Protein AF-A0A972VIK1-F1 (afdb_monomer_lite)

Secondary structure (DSSP, 8-state):
-------------------------EEEEEEESS-EEEEEEETTEEEEEEE-SSEEEEEEGGGTSEEEEEEETTEE-S-B-TTTTTPPPPTTSS-GGG-----BSB----SSB-SSSTTSB--S--TTTTTSPEEEEEEEEETTEEEEEEEE-TTS-----S--------PPPP-

Radius of gyration: 18.85 Å; chains: 1; bounding box: 50×42×48 Å

Structure (mmCIF, N/CA/C/O backbone):
data_AF-A0A972VIK1-F1
#
_entry.id   AF-A0A972VIK1-F1
#
loop_
_atom_site.group_PDB
_atom_site.id
_atom_site.type_symbol
_atom_site.label_atom_id
_atom_site.label_alt_id
_atom_site.label_comp_id
_atom_site.label_asym_id
_atom_site.label_entity_id
_atom_site.label_seq_id
_atom_site.pdbx_PDB_ins_code
_atom_site.Cartn_x
_atom_site.Cartn_y
_atom_site.Cartn_z
_atom_site.occupancy
_atom_site.B_iso_or_equiv
_atom_site.auth_seq_id
_atom_site.auth_comp_id
_atom_site.auth_asym_id
_atom_site.auth_atom_id
_atom_site.pdbx_PDB_model_num
ATOM 1 N N . MET A 1 1 ? -35.673 17.402 19.410 1.00 36.62 1 MET A N 1
ATOM 2 C CA . MET A 1 1 ? -34.621 18.319 19.904 1.00 36.62 1 MET A CA 1
ATOM 3 C C . MET A 1 1 ? -33.464 18.243 18.910 1.00 36.62 1 MET A C 1
ATOM 5 O O . MET A 1 1 ? -32.718 17.276 18.939 1.00 36.62 1 MET A O 1
ATOM 9 N N . MET A 1 2 ? -33.404 19.155 17.935 1.00 24.88 2 MET A N 1
ATOM 10 C CA . MET A 1 2 ? -32.337 19.174 16.923 1.00 24.88 2 MET A CA 1
ATOM 11 C C . MET A 1 2 ? -31.101 19.844 17.530 1.00 24.88 2 MET A C 1
ATOM 13 O O . MET A 1 2 ? -31.187 20.983 17.982 1.00 24.88 2 MET A O 1
ATOM 17 N N . LYS A 1 3 ? -29.977 19.125 17.598 1.00 29.86 3 LYS A N 1
ATOM 18 C CA . LYS A 1 3 ? -28.689 19.695 18.004 1.00 29.86 3 LYS A CA 1
ATOM 19 C C . LYS A 1 3 ? -27.994 20.224 16.753 1.00 29.86 3 LYS A C 1
ATOM 21 O O . LYS A 1 3 ? -27.616 19.447 15.883 1.00 29.86 3 LYS A O 1
ATOM 26 N N . ASN A 1 4 ? -27.862 21.544 16.669 1.00 28.67 4 ASN A N 1
ATOM 27 C CA . ASN A 1 4 ? -27.044 22.204 15.660 1.00 28.67 4 ASN A CA 1
ATOM 28 C C . ASN A 1 4 ? -25.571 21.970 16.009 1.00 28.67 4 ASN A C 1
ATOM 30 O O . ASN A 1 4 ? -25.109 22.421 17.056 1.00 28.67 4 ASN A O 1
ATOM 34 N N . TYR A 1 5 ? -24.843 21.267 15.146 1.00 30.84 5 TYR A N 1
ATOM 35 C CA . TYR A 1 5 ? -23.392 21.154 15.242 1.00 30.84 5 TYR A CA 1
ATOM 36 C C . TYR A 1 5 ? -22.776 22.264 14.389 1.00 30.84 5 TYR A C 1
ATOM 38 O O . TYR A 1 5 ? -22.877 22.247 13.165 1.00 30.84 5 TYR A O 1
ATOM 46 N N . SER A 1 6 ? -22.185 23.263 15.044 1.00 29.94 6 SER A N 1
ATOM 47 C CA . SER A 1 6 ? -21.381 24.284 14.373 1.00 29.94 6 SER A CA 1
ATOM 48 C C . SER A 1 6 ? -20.016 23.679 14.050 1.00 29.94 6 SER A C 1
ATOM 50 O O . SER A 1 6 ? -19.283 23.287 14.956 1.00 29.94 6 SER A O 1
ATOM 52 N N . LEU A 1 7 ? -19.691 23.571 12.763 1.00 29.89 7 LEU A N 1
ATOM 53 C CA . LEU A 1 7 ? -18.378 23.151 12.275 1.00 29.89 7 LEU A CA 1
ATOM 54 C C . LEU A 1 7 ? -17.384 24.295 12.485 1.00 29.89 7 LEU A C 1
ATOM 56 O O . LEU A 1 7 ? -17.369 25.261 11.725 1.00 29.89 7 LEU A O 1
ATOM 60 N N . THR A 1 8 ? -16.543 24.191 13.509 1.00 30.14 8 THR A N 1
ATOM 61 C CA . THR A 1 8 ? -15.349 25.033 13.612 1.00 30.14 8 THR A CA 1
ATOM 62 C C . THR A 1 8 ? -14.216 24.298 12.906 1.00 30.14 8 THR A C 1
ATOM 64 O O . THR A 1 8 ? -13.698 23.312 13.424 1.00 30.14 8 THR A O 1
ATOM 67 N N . LEU A 1 9 ? -13.846 24.753 11.706 1.00 29.25 9 LEU A N 1
ATOM 68 C CA . LEU A 1 9 ? -12.618 24.323 11.038 1.00 29.25 9 LEU A CA 1
ATOM 69 C C . LEU A 1 9 ? -11.443 24.785 11.917 1.00 29.25 9 LEU A C 1
ATOM 71 O O . LEU A 1 9 ? -11.124 25.974 11.953 1.00 29.25 9 LEU A O 1
ATOM 75 N N . ALA A 1 10 ? -10.831 23.880 12.680 1.00 35.34 10 ALA A N 1
ATOM 76 C CA . ALA A 1 10 ? -9.587 24.194 13.368 1.00 35.34 10 ALA A CA 1
ATOM 77 C C . ALA A 1 10 ? -8.507 24.398 12.298 1.00 35.34 10 ALA A C 1
ATOM 79 O O . ALA A 1 10 ? -8.171 23.482 11.548 1.00 35.34 10 ALA A O 1
ATOM 80 N N . ALA A 1 11 ? -8.014 25.630 12.180 1.00 31.66 11 ALA A N 1
ATOM 81 C CA . ALA A 1 11 ? -6.932 25.966 11.273 1.00 31.66 11 ALA A CA 1
ATOM 82 C C . ALA A 1 11 ? -5.686 25.153 11.650 1.00 31.66 11 ALA A C 1
ATOM 84 O O . ALA A 1 11 ? -5.136 25.309 12.740 1.00 31.66 11 ALA A O 1
ATOM 85 N N . ILE A 1 12 ? -5.240 24.288 10.739 1.00 37.66 12 ILE A N 1
ATOM 86 C CA . ILE A 1 12 ? -3.946 23.618 10.841 1.00 37.66 12 ILE A CA 1
ATOM 87 C C . ILE A 1 12 ? -2.880 24.718 10.787 1.00 37.66 12 ILE A C 1
ATOM 89 O O . ILE A 1 12 ? -2.728 25.410 9.781 1.00 37.66 12 ILE A O 1
ATOM 93 N N . SER A 1 13 ? -2.178 24.914 11.902 1.00 28.52 13 SER A N 1
ATOM 94 C CA . SER A 1 13 ? -1.041 25.830 12.012 1.00 28.52 13 SER A CA 1
ATOM 95 C C . SER A 1 13 ? -0.010 25.534 10.909 1.00 28.52 13 SER A C 1
ATOM 97 O O . SER A 1 13 ? 0.412 24.379 10.775 1.00 28.52 13 SER A O 1
ATOM 99 N N . PRO A 1 14 ? 0.438 26.531 10.119 1.00 36.28 14 PRO A N 1
ATOM 100 C CA . PRO A 1 14 ? 1.515 26.319 9.169 1.00 36.28 14 PRO A CA 1
ATOM 101 C C . PRO A 1 14 ? 2.826 26.162 9.946 1.00 36.28 14 PRO A C 1
ATOM 103 O O . PRO A 1 14 ? 3.427 27.137 10.403 1.00 36.28 14 PRO A O 1
ATOM 106 N N . LEU A 1 15 ? 3.287 24.918 10.091 1.00 37.12 15 LEU A N 1
ATOM 107 C CA . LEU A 1 15 ? 4.646 24.617 10.531 1.00 37.12 15 LEU A CA 1
ATOM 108 C C . LEU A 1 15 ? 5.633 25.281 9.560 1.00 37.12 15 LEU A C 1
ATOM 110 O O . LEU A 1 15 ? 5.845 24.809 8.443 1.00 37.12 15 LEU A O 1
ATOM 114 N N . LYS A 1 16 ? 6.258 26.380 9.995 1.00 40.59 16 LYS A N 1
ATOM 115 C CA . LYS A 1 16 ? 7.419 26.975 9.327 1.00 40.59 16 LYS A CA 1
ATOM 116 C C . LYS A 1 16 ? 8.607 26.021 9.470 1.00 40.59 16 LYS A C 1
ATOM 118 O O . LYS A 1 16 ? 9.405 26.155 10.392 1.00 40.59 16 LYS A O 1
ATOM 123 N N . LYS A 1 17 ? 8.721 25.048 8.567 1.00 39.50 17 LYS A N 1
ATOM 124 C CA . LYS A 1 17 ? 9.979 24.340 8.312 1.00 39.50 17 LYS A CA 1
ATOM 125 C C . LYS A 1 17 ? 10.663 25.011 7.126 1.00 39.50 17 LYS A C 1
ATOM 127 O O . LYS A 1 17 ? 10.065 25.194 6.070 1.00 39.50 17 LYS A O 1
ATOM 132 N N . THR A 1 18 ? 11.896 25.439 7.357 1.00 40.16 18 THR A N 1
ATOM 133 C CA . THR A 1 18 ? 12.820 26.025 6.387 1.00 40.16 18 THR A CA 1
ATOM 134 C C . THR A 1 18 ? 12.837 25.179 5.111 1.00 40.16 18 THR A C 1
ATOM 136 O O . THR A 1 18 ? 13.193 24.005 5.164 1.00 40.16 18 THR A O 1
ATOM 139 N N . LEU A 1 19 ? 12.406 25.754 3.982 1.00 36.53 19 LEU A N 1
ATOM 140 C CA . LEU A 1 19 ? 12.401 25.078 2.685 1.00 36.53 19 LEU A CA 1
ATOM 141 C C . LEU A 1 19 ? 13.844 24.880 2.203 1.00 36.53 19 LEU A C 1
ATOM 143 O O . LEU A 1 19 ? 14.459 25.800 1.669 1.00 36.53 19 LEU A O 1
ATOM 147 N N . THR A 1 20 ? 14.357 23.662 2.320 1.00 40.06 20 THR A N 1
ATOM 148 C CA . THR A 1 20 ? 15.180 23.093 1.253 1.00 40.06 20 THR A CA 1
ATOM 149 C C . THR A 1 20 ? 14.219 22.445 0.262 1.00 40.06 20 THR A C 1
ATOM 151 O O . THR A 1 20 ? 13.373 21.632 0.627 1.00 40.06 20 THR A O 1
ATOM 154 N N . SER A 1 21 ? 14.267 22.890 -0.991 1.00 34.66 21 SER A N 1
ATOM 155 C CA . SER A 1 21 ? 13.358 22.470 -2.054 1.00 34.66 21 SER A CA 1
ATOM 156 C C . SER A 1 21 ? 13.609 21.009 -2.444 1.00 34.66 21 SER A C 1
ATOM 158 O O . SER A 1 21 ? 14.384 20.725 -3.355 1.00 34.66 21 SER A O 1
ATOM 160 N N . HIS A 1 22 ? 12.941 20.084 -1.766 1.00 41.44 22 HIS A N 1
ATOM 161 C CA . HIS A 1 22 ? 12.756 18.712 -2.224 1.00 41.44 22 HIS A CA 1
ATOM 162 C C . HIS A 1 22 ? 11.251 18.493 -2.379 1.00 41.44 22 HIS A C 1
ATOM 164 O O . HIS A 1 22 ? 10.498 18.695 -1.426 1.00 41.44 22 HIS A O 1
ATOM 170 N N . LEU A 1 23 ? 10.796 18.158 -3.593 1.00 43.09 23 LEU A N 1
ATOM 171 C CA . LEU A 1 23 ? 9.406 17.765 -3.824 1.00 43.09 23 LEU A CA 1
ATOM 172 C C . LEU A 1 23 ? 9.163 16.461 -3.052 1.00 43.09 23 LEU A C 1
ATOM 174 O O . LEU A 1 23 ? 9.701 15.417 -3.412 1.00 43.09 23 LEU A O 1
ATOM 178 N N . VAL A 1 24 ? 8.386 16.531 -1.974 1.00 45.78 24 VAL A N 1
ATOM 179 C CA . VAL A 1 24 ? 7.945 15.358 -1.215 1.00 45.78 24 VAL A CA 1
ATOM 180 C C . VAL A 1 24 ? 6.502 15.075 -1.614 1.00 45.78 24 VAL A C 1
ATOM 182 O O . VAL A 1 24 ? 5.632 15.928 -1.446 1.00 45.78 24 VAL A O 1
ATOM 185 N N . TRP A 1 25 ? 6.251 13.884 -2.154 1.00 54.62 25 TRP A N 1
ATOM 186 C CA . TRP A 1 25 ? 4.899 13.392 -2.407 1.00 54.62 25 TRP A CA 1
ATOM 187 C C . TRP A 1 25 ? 4.380 12.753 -1.116 1.00 54.62 25 TRP A C 1
ATOM 189 O O . TRP A 1 25 ? 4.792 11.653 -0.744 1.00 54.62 25 TRP A O 1
ATOM 199 N N . SER A 1 26 ? 3.525 13.483 -0.400 1.00 51.31 26 SER A N 1
ATOM 200 C CA . SER A 1 26 ? 2.899 13.033 0.846 1.00 51.31 26 SER A CA 1
ATOM 201 C C . SER A 1 26 ? 1.439 12.667 0.603 1.00 51.31 26 SER A C 1
ATOM 203 O O . SER A 1 26 ? 0.683 13.479 0.069 1.00 51.31 26 SER A O 1
ATOM 205 N N . VAL A 1 27 ? 1.021 11.491 1.069 1.00 65.69 27 VAL A N 1
ATOM 206 C CA . VAL A 1 27 ? -0.398 11.129 1.196 1.00 65.69 27 VAL A CA 1
ATOM 207 C C . VAL A 1 27 ? -0.774 11.246 2.668 1.00 65.69 27 VAL A C 1
ATOM 209 O O . VAL A 1 27 ? -0.082 10.708 3.530 1.00 65.69 27 VAL A O 1
ATOM 212 N N . ILE A 1 28 ? -1.846 11.981 2.967 1.00 69.75 28 ILE A N 1
ATOM 213 C CA . ILE A 1 28 ? -2.408 12.093 4.319 1.00 69.75 28 ILE A CA 1
ATOM 214 C C . ILE A 1 28 ? -3.766 11.402 4.310 1.00 69.75 28 ILE A C 1
ATOM 216 O O . ILE A 1 28 ? -4.660 11.812 3.571 1.00 69.75 28 ILE A O 1
ATOM 220 N N . ILE A 1 29 ? -3.917 10.374 5.141 1.00 68.00 29 ILE A N 1
ATOM 221 C CA . ILE A 1 29 ? -5.185 9.674 5.349 1.00 68.00 29 ILE A CA 1
ATOM 222 C C . ILE A 1 29 ? -5.797 10.188 6.648 1.00 68.00 29 ILE A C 1
ATOM 224 O O . ILE A 1 29 ? -5.118 10.239 7.675 1.00 68.00 29 ILE A O 1
ATOM 228 N N . LEU A 1 30 ? -7.075 10.568 6.586 1.00 60.19 30 LEU A N 1
ATOM 229 C CA . LEU A 1 30 ? -7.837 11.122 7.700 1.00 60.19 30 LEU A CA 1
ATOM 230 C C . LEU A 1 30 ? -9.069 10.253 7.974 1.00 60.19 30 LEU A C 1
ATOM 232 O O . LEU A 1 30 ? -9.914 10.103 7.092 1.00 60.19 30 LEU A O 1
ATOM 236 N N . ILE A 1 31 ? -9.203 9.728 9.193 1.00 59.59 31 ILE A N 1
ATOM 237 C CA . ILE A 1 31 ? -10.437 9.083 9.662 1.00 59.59 31 ILE A CA 1
ATOM 238 C C . ILE A 1 31 ? -10.987 9.875 10.849 1.00 59.59 31 ILE A C 1
ATOM 240 O O . ILE A 1 31 ? -10.303 10.060 11.853 1.00 59.59 31 ILE A O 1
ATOM 244 N N . MET A 1 32 ? -12.240 10.321 10.737 1.00 52.88 32 MET A N 1
ATOM 245 C CA . MET A 1 32 ? -12.970 11.013 11.805 1.00 52.88 32 MET A CA 1
ATOM 246 C C . MET A 1 32 ? -13.884 10.019 12.537 1.00 52.88 32 MET A C 1
ATOM 248 O O . MET A 1 32 ? -14.600 9.267 11.873 1.00 52.88 32 MET A O 1
ATOM 252 N N . ALA A 1 33 ? -13.868 10.065 13.875 1.00 51.19 33 ALA A N 1
ATOM 253 C CA . ALA A 1 33 ? -14.692 9.364 14.884 1.00 51.19 33 ALA A CA 1
ATOM 254 C C . ALA A 1 33 ? -13.843 8.616 15.933 1.00 51.19 33 ALA A C 1
ATOM 256 O O . ALA A 1 33 ? -12.673 8.318 15.709 1.00 51.19 33 ALA A O 1
ATOM 257 N N . THR A 1 34 ? -14.462 8.332 17.087 1.00 50.59 34 THR A N 1
ATOM 258 C CA . THR A 1 34 ? -13.892 7.607 18.238 1.00 50.59 34 THR A CA 1
ATOM 259 C C . THR A 1 34 ? -13.220 6.310 17.832 1.00 50.59 34 THR A C 1
ATOM 261 O O . THR A 1 34 ? -13.887 5.346 17.483 1.00 50.59 34 THR A O 1
ATOM 264 N N . GLY A 1 35 ? -11.893 6.304 17.892 1.00 56.62 35 GLY A N 1
ATOM 265 C CA . GLY A 1 35 ? -11.041 5.230 17.404 1.00 56.62 35 GLY A CA 1
ATOM 266 C C . GLY A 1 35 ? -9.661 5.254 18.045 1.00 56.62 35 GLY A C 1
ATOM 267 O O . GLY A 1 35 ? -9.409 6.100 18.905 1.00 56.62 35 GLY A O 1
ATOM 268 N N . CYS A 1 36 ? -8.771 4.384 17.588 1.00 61.28 36 CYS A N 1
ATOM 269 C CA . CYS A 1 36 ? -7.343 4.411 17.901 1.00 61.28 36 CYS A CA 1
ATOM 270 C C . CYS A 1 36 ? -6.524 4.046 16.657 1.00 61.28 36 CYS A C 1
ATOM 272 O O . CYS A 1 36 ? -6.962 3.234 15.832 1.00 61.28 36 CYS A O 1
ATOM 274 N N . VAL A 1 37 ? -5.325 4.619 16.530 1.00 64.38 37 VAL A N 1
ATOM 275 C CA . VAL A 1 37 ? -4.298 4.067 15.638 1.00 64.38 37 VAL A CA 1
ATOM 276 C C . VAL A 1 37 ? -3.544 2.976 16.391 1.00 64.38 37 VAL A C 1
ATOM 278 O O . VAL A 1 37 ? -2.997 3.217 17.461 1.00 64.38 37 VAL A O 1
ATOM 281 N N . ASN A 1 38 ? -3.481 1.770 15.826 1.00 66.56 38 ASN A N 1
ATOM 282 C CA . ASN A 1 38 ? -2.632 0.701 16.347 1.00 66.56 38 ASN A CA 1
ATOM 283 C C . ASN A 1 38 ? -1.654 0.241 15.273 1.00 66.56 38 ASN A C 1
ATOM 285 O O . ASN A 1 38 ? -2.034 0.022 14.124 1.00 66.56 38 ASN A O 1
ATOM 289 N N . VAL A 1 39 ? -0.407 0.005 15.672 1.00 60.31 39 VAL A N 1
ATOM 290 C CA . VAL A 1 39 ? 0.519 -0.784 14.858 1.00 60.31 39 VAL A CA 1
ATOM 291 C C . VAL A 1 39 ? 0.123 -2.244 15.040 1.00 60.31 39 VAL A C 1
ATOM 293 O O . VAL A 1 39 ? 0.260 -2.781 16.138 1.00 60.31 39 VAL A O 1
ATOM 296 N N . ASN A 1 40 ? -0.376 -2.886 13.988 1.00 62.66 40 ASN A N 1
ATOM 297 C CA . ASN A 1 40 ? -0.748 -4.296 14.026 1.00 62.66 40 ASN A CA 1
ATOM 298 C C . ASN A 1 40 ? -0.119 -5.032 12.847 1.00 62.66 40 ASN A C 1
ATOM 300 O O . ASN A 1 40 ? -0.052 -4.528 11.726 1.00 62.66 40 ASN A O 1
ATOM 304 N N . ARG A 1 41 ? 0.259 -6.289 13.084 1.00 59.03 41 ARG A N 1
ATOM 305 C CA . ARG A 1 41 ? 0.583 -7.211 11.999 1.00 59.03 41 ARG A CA 1
ATOM 306 C C . ARG A 1 41 ? -0.701 -7.597 11.281 1.00 59.03 41 ARG A C 1
ATOM 308 O O . ARG A 1 41 ? -1.521 -8.329 11.838 1.00 59.03 41 ARG A O 1
ATOM 315 N N . VAL A 1 42 ? -0.885 -7.131 10.049 1.00 58.53 42 VAL A N 1
ATOM 316 C CA . VAL A 1 42 ? -2.055 -7.528 9.257 1.00 58.53 42 VAL A CA 1
ATOM 317 C C . VAL A 1 42 ? -1.727 -8.780 8.494 1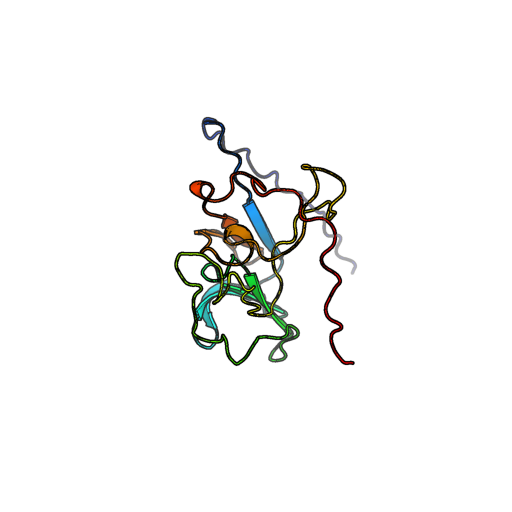.00 58.53 42 VAL A C 1
ATOM 319 O O . VAL A 1 42 ? -1.097 -8.769 7.438 1.00 58.53 42 VAL A O 1
ATOM 322 N N . THR A 1 43 ? -2.121 -9.878 9.128 1.00 59.66 43 THR A N 1
ATOM 323 C CA . THR A 1 43 ? -1.816 -11.271 8.817 1.00 59.66 43 THR A CA 1
ATOM 324 C C . THR A 1 43 ? -0.337 -11.605 8.733 1.00 59.66 43 THR A C 1
ATOM 326 O O . THR A 1 43 ? -0.033 -12.738 9.086 1.00 59.66 43 THR A O 1
ATOM 329 N N . THR A 1 44 ? 0.568 -10.679 8.356 1.00 69.50 44 THR A N 1
ATOM 330 C CA . THR A 1 44 ? 2.003 -10.948 8.245 1.00 69.50 44 THR A CA 1
ATOM 331 C C . THR A 1 44 ? 2.944 -9.783 7.843 1.00 69.50 44 THR A C 1
ATOM 333 O O . THR A 1 44 ? 4.133 -9.853 8.156 1.00 69.50 44 THR A O 1
ATOM 336 N N . TRP A 1 45 ? 2.448 -8.680 7.265 1.00 81.00 45 TRP A N 1
ATOM 337 C CA . TRP A 1 45 ? 3.221 -7.429 7.136 1.00 81.00 45 TRP A CA 1
ATOM 338 C C . TRP A 1 45 ? 3.081 -6.543 8.377 1.00 81.00 45 TRP A C 1
ATOM 340 O O . TRP A 1 45 ? 2.042 -6.572 9.044 1.00 81.00 45 TRP A O 1
ATOM 350 N N . GLU A 1 46 ? 4.090 -5.711 8.650 1.00 82.00 46 GLU A N 1
ATOM 351 C CA . GLU A 1 46 ? 3.951 -4.598 9.595 1.00 82.00 46 GLU A CA 1
ATOM 352 C C . GLU A 1 46 ? 3.069 -3.511 8.973 1.00 82.00 46 GLU A C 1
ATOM 354 O O . GLU A 1 46 ? 3.409 -2.925 7.944 1.00 82.00 46 GLU A O 1
ATOM 359 N N . GLY A 1 47 ? 1.912 -3.259 9.585 1.00 87.00 47 GLY A N 1
ATOM 360 C CA . GLY A 1 47 ? 0.944 -2.285 9.099 1.00 87.00 47 GLY A CA 1
ATOM 361 C C . GLY A 1 47 ? 0.504 -1.303 10.179 1.00 87.00 47 GLY A C 1
ATOM 362 O O . GLY A 1 47 ? 0.504 -1.602 11.375 1.00 87.00 47 GLY A O 1
ATOM 363 N N . GLN A 1 48 ? 0.087 -0.121 9.736 1.00 89.25 48 GLN A N 1
ATOM 364 C CA . GLN A 1 48 ? -0.653 0.827 10.556 1.00 89.25 48 GLN A CA 1
ATOM 365 C C . GLN A 1 48 ? -2.141 0.603 10.357 1.00 89.25 48 GLN A C 1
ATOM 367 O O . GLN A 1 48 ? -2.655 0.718 9.243 1.00 89.25 48 GLN A O 1
ATOM 372 N N . VAL A 1 49 ? -2.831 0.297 11.445 1.00 89.56 49 VAL A N 1
ATOM 373 C CA . VAL A 1 49 ? -4.271 0.089 11.457 1.00 89.56 49 VAL A CA 1
ATOM 374 C C . VAL A 1 49 ? -4.943 1.322 12.036 1.00 89.56 49 VAL A C 1
ATOM 376 O O . VAL A 1 49 ? -4.701 1.695 13.182 1.00 89.56 49 VAL A O 1
ATOM 379 N N . LEU A 1 50 ? -5.807 1.945 11.239 1.00 89.38 50 LEU A N 1
ATOM 380 C CA . LEU A 1 50 ? -6.668 3.038 11.668 1.00 89.38 50 LEU A CA 1
ATOM 381 C C . LEU A 1 50 ? -8.077 2.475 11.830 1.00 89.38 50 LEU A C 1
ATOM 383 O O . LEU A 1 50 ? -8.674 2.021 10.854 1.00 89.38 50 LEU A O 1
ATOM 387 N N . ASN A 1 51 ? -8.609 2.504 13.048 1.00 86.75 51 ASN A N 1
ATOM 388 C CA . ASN A 1 51 ? -9.905 1.911 13.362 1.00 86.75 51 ASN A CA 1
ATOM 389 C C . ASN A 1 51 ? -10.747 2.891 14.188 1.00 86.75 51 ASN A C 1
ATOM 391 O O . ASN A 1 51 ? -10.251 3.447 15.165 1.00 86.75 51 ASN A O 1
ATOM 395 N N . ASN A 1 52 ? -12.012 3.100 13.807 1.00 84.25 52 ASN A N 1
ATOM 396 C CA . ASN A 1 52 ? -12.955 3.977 14.520 1.00 84.25 52 ASN A CA 1
ATOM 397 C C . ASN A 1 52 ? -14.194 3.251 15.081 1.00 84.25 52 ASN A C 1
ATOM 399 O O . ASN A 1 52 ? -15.246 3.856 15.290 1.00 84.25 52 ASN A O 1
ATOM 403 N N . GLY A 1 53 ? -14.104 1.933 15.248 1.00 83.81 53 GLY A N 1
ATOM 404 C CA . GLY A 1 53 ? -15.195 1.062 15.685 1.00 83.81 53 GLY A CA 1
ATOM 405 C C . GLY A 1 53 ? -16.243 0.753 14.611 1.00 83.81 53 GLY A C 1
ATOM 406 O O . GLY A 1 53 ? -17.037 -0.164 14.803 1.00 83.81 53 GLY A O 1
ATOM 407 N N . LEU A 1 54 ? -16.249 1.474 13.483 1.00 86.56 54 LEU A N 1
ATOM 408 C CA . LEU A 1 54 ? -17.101 1.187 12.327 1.00 86.56 54 LEU A CA 1
ATOM 409 C C . LEU A 1 54 ? -16.271 0.625 11.172 1.00 86.56 54 LEU A C 1
ATOM 411 O O . LEU A 1 54 ? -16.578 -0.447 10.654 1.00 86.56 54 LEU A O 1
ATOM 415 N N . ILE A 1 55 ? -15.216 1.344 10.795 1.00 90.75 55 ILE A N 1
ATOM 416 C CA . ILE A 1 55 ? -14.315 0.975 9.707 1.00 90.75 55 ILE A CA 1
ATOM 417 C C . ILE A 1 55 ? -12.899 0.729 10.221 1.00 90.75 55 ILE A C 1
ATOM 419 O O . ILE A 1 55 ? -12.469 1.335 11.206 1.00 90.75 55 ILE A O 1
ATOM 423 N N . GLU A 1 56 ? -12.170 -0.120 9.504 1.00 91.56 56 GLU A N 1
ATOM 424 C CA . GLU A 1 56 ? -10.744 -0.368 9.705 1.00 91.56 56 GLU A CA 1
ATOM 425 C C . GLU A 1 56 ? -9.997 -0.193 8.379 1.00 91.56 56 GLU A C 1
ATOM 427 O O . GLU A 1 56 ? -10.320 -0.850 7.389 1.00 91.56 56 GLU A O 1
ATOM 432 N N . LEU A 1 57 ? -8.988 0.677 8.358 1.00 93.19 57 LEU A N 1
ATOM 433 C CA . LEU A 1 57 ? -8.024 0.770 7.265 1.00 93.19 57 LEU A CA 1
ATOM 434 C C . LEU A 1 57 ? -6.701 0.175 7.711 1.00 93.19 57 LEU A C 1
ATOM 436 O O . LEU A 1 57 ? -6.210 0.500 8.788 1.00 93.19 57 LEU A O 1
ATOM 440 N N . THR A 1 58 ? -6.094 -0.635 6.854 1.00 92.75 58 THR A N 1
ATOM 441 C CA . THR A 1 58 ? -4.718 -1.094 7.045 1.00 92.75 58 THR A CA 1
ATOM 442 C C . THR A 1 58 ? -3.812 -0.463 6.007 1.00 92.75 58 THR A C 1
ATOM 444 O O . THR A 1 58 ? -3.947 -0.748 4.820 1.00 92.75 58 THR A O 1
ATOM 447 N N . VAL A 1 59 ? -2.850 0.332 6.461 1.00 92.69 59 VAL A N 1
ATOM 448 C CA . VAL A 1 59 ? -1.778 0.902 5.643 1.00 92.69 59 VAL A CA 1
ATOM 449 C C . VAL A 1 59 ? -0.516 0.063 5.828 1.00 92.69 59 VAL A C 1
ATOM 451 O O . VAL A 1 59 ? -0.109 -0.175 6.960 1.00 92.69 59 VAL A O 1
ATOM 454 N N . VAL A 1 60 ? 0.126 -0.366 4.744 1.00 92.81 60 VAL A N 1
ATOM 455 C CA . VAL A 1 60 ? 1.380 -1.134 4.776 1.00 92.81 60 VAL A CA 1
ATOM 456 C C . VAL A 1 60 ? 2.468 -0.334 4.057 1.00 92.81 60 VAL A C 1
ATOM 458 O O . VAL A 1 60 ? 2.514 -0.318 2.822 1.00 92.81 60 VAL A O 1
ATOM 461 N N . PRO A 1 61 ? 3.345 0.361 4.807 1.00 91.31 61 PRO A N 1
ATOM 462 C CA . PRO A 1 61 ? 4.377 1.213 4.223 1.00 91.31 61 PRO A CA 1
ATOM 463 C C . PRO A 1 61 ? 5.361 0.451 3.329 1.00 91.31 61 PRO A C 1
ATOM 465 O O . PRO A 1 61 ? 5.755 0.968 2.287 1.00 91.31 61 PRO A O 1
ATOM 468 N N . ASP A 1 62 ? 5.688 -0.792 3.683 1.00 91.31 62 ASP A N 1
ATOM 469 C CA . ASP A 1 62 ? 6.747 -1.587 3.044 1.00 91.31 62 ASP A CA 1
ATOM 470 C C . ASP A 1 62 ? 6.440 -2.048 1.608 1.00 91.31 62 ASP A C 1
ATOM 472 O O . ASP A 1 62 ? 7.338 -2.508 0.907 1.00 91.31 62 ASP A O 1
ATOM 476 N N . ILE A 1 63 ? 5.192 -1.918 1.148 1.00 92.44 63 ILE A N 1
ATOM 477 C CA . ILE A 1 63 ? 4.740 -2.388 -0.175 1.00 92.44 63 ILE A CA 1
ATOM 478 C C . ILE A 1 63 ? 4.195 -1.242 -1.041 1.00 92.44 63 ILE A C 1
ATOM 480 O O . ILE A 1 63 ? 3.121 -1.349 -1.632 1.00 92.44 63 ILE A O 1
ATOM 484 N N . GLY A 1 64 ? 4.914 -0.117 -1.098 1.00 90.94 64 GLY A N 1
ATOM 485 C CA . GLY A 1 64 ? 4.489 1.069 -1.854 1.00 90.94 64 GLY A CA 1
ATOM 486 C C . GLY A 1 64 ? 3.500 1.960 -1.099 1.00 90.94 64 GLY A C 1
ATOM 487 O O . GLY A 1 64 ? 2.691 2.650 -1.715 1.00 90.94 64 GLY A O 1
ATOM 488 N N . GLY A 1 65 ? 3.491 1.914 0.240 1.00 91.44 65 GLY A N 1
ATOM 489 C CA . GLY A 1 65 ? 2.592 2.755 1.041 1.00 91.44 65 GLY A CA 1
ATOM 490 C C . GLY A 1 65 ? 1.102 2.431 0.890 1.00 91.44 65 GLY A C 1
ATOM 491 O O . GLY A 1 65 ? 0.269 3.304 1.134 1.00 91.44 65 GLY A O 1
ATOM 492 N N . ARG A 1 66 ? 0.764 1.207 0.468 1.00 92.88 66 ARG A N 1
ATOM 493 C CA . ARG A 1 66 ? -0.601 0.794 0.112 1.00 92.88 66 ARG A CA 1
ATOM 494 C C . ARG A 1 66 ? -1.553 0.801 1.293 1.00 92.88 66 ARG A C 1
ATOM 496 O O . ARG A 1 66 ? -1.181 0.429 2.404 1.00 92.88 66 ARG A O 1
ATOM 503 N N . ILE A 1 67 ? -2.823 1.076 1.012 1.00 94.38 67 ILE A N 1
ATOM 504 C CA . ILE A 1 67 ? -3.919 0.678 1.896 1.00 94.38 67 ILE A CA 1
ATOM 505 C C . ILE A 1 67 ? -4.296 -0.750 1.497 1.00 94.38 67 ILE A C 1
ATOM 507 O O . ILE A 1 67 ? -5.039 -0.965 0.543 1.00 94.38 67 ILE A O 1
ATOM 511 N N . ILE A 1 68 ? -3.754 -1.753 2.186 1.00 93.88 68 ILE A N 1
ATOM 512 C CA . ILE A 1 68 ? -3.930 -3.155 1.781 1.00 93.88 68 ILE A CA 1
ATOM 513 C C . ILE A 1 68 ? -5.349 -3.671 2.041 1.00 93.88 68 ILE A C 1
ATOM 515 O O . ILE A 1 68 ? -5.796 -4.604 1.380 1.00 93.88 68 ILE A O 1
ATOM 519 N N . GLN A 1 69 ? -6.071 -3.071 2.993 1.00 93.62 69 GLN A N 1
ATOM 520 C CA . GLN A 1 69 ? -7.422 -3.501 3.334 1.00 93.62 69 GLN A CA 1
ATOM 521 C C . GLN A 1 69 ? -8.294 -2.352 3.852 1.00 93.62 69 GLN A C 1
ATOM 523 O O . GLN A 1 69 ? -7.829 -1.503 4.613 1.00 93.62 69 GLN A O 1
ATOM 528 N N . TYR A 1 70 ? -9.571 -2.395 3.470 1.00 94.81 70 TYR A N 1
ATOM 529 C CA . TYR A 1 70 ? -10.676 -1.613 4.020 1.00 94.81 70 TYR A CA 1
ATOM 530 C C . TYR A 1 70 ? -11.698 -2.596 4.595 1.00 94.81 70 TYR A C 1
ATOM 532 O O . TYR A 1 70 ? -12.231 -3.421 3.848 1.00 94.81 70 TYR A O 1
ATOM 540 N N . LYS A 1 71 ? -12.002 -2.519 5.892 1.00 94.38 71 LYS A N 1
ATOM 541 C CA . LYS A 1 71 ? -13.041 -3.350 6.513 1.00 94.38 71 LYS A CA 1
ATOM 542 C C . LYS A 1 71 ? -14.205 -2.545 7.062 1.00 94.38 71 LYS A C 1
ATOM 544 O O . LYS A 1 71 ? -14.025 -1.434 7.554 1.00 94.38 71 LYS A O 1
ATOM 549 N N . LEU A 1 72 ? -15.375 -3.182 7.050 1.00 94.00 72 LEU A N 1
ATOM 550 C CA . LEU A 1 72 ? -16.562 -2.803 7.816 1.00 94.00 72 LEU A CA 1
ATOM 551 C C . LEU A 1 72 ? -16.889 -3.963 8.767 1.00 94.00 72 LEU A C 1
ATOM 553 O O . LEU A 1 72 ? -17.313 -5.031 8.319 1.00 94.00 72 LEU A O 1
ATOM 557 N N . GLY A 1 73 ? -16.645 -3.775 10.066 1.00 88.25 73 GLY A N 1
ATOM 558 C CA . GLY A 1 73 ? -16.594 -4.895 11.013 1.00 88.25 73 GLY A CA 1
ATOM 559 C C . GLY A 1 73 ? -15.531 -5.922 10.598 1.00 88.25 73 GLY A C 1
ATOM 560 O O . GLY A 1 73 ? -14.387 -5.558 10.333 1.00 88.25 73 GLY A O 1
ATOM 561 N N . ASP A 1 74 ? -15.920 -7.193 10.480 1.00 88.25 74 ASP A N 1
ATOM 562 C CA . ASP A 1 74 ? -15.002 -8.284 10.116 1.00 88.25 74 ASP A CA 1
ATOM 563 C C . ASP A 1 74 ? -14.865 -8.509 8.598 1.00 88.25 74 ASP A C 1
ATOM 565 O O . ASP A 1 74 ? -14.037 -9.310 8.159 1.00 88.25 74 ASP A O 1
ATOM 569 N N . TYR A 1 75 ? -15.656 -7.812 7.775 1.00 93.62 75 TYR A N 1
ATOM 570 C CA . TYR A 1 75 ? -15.663 -8.006 6.325 1.00 93.62 75 TYR A CA 1
ATOM 571 C C . TYR A 1 75 ? -14.665 -7.075 5.626 1.00 93.62 75 TYR A C 1
ATOM 573 O O . TYR A 1 75 ? -14.805 -5.854 5.703 1.00 93.62 75 TYR A O 1
ATOM 581 N N . GLY A 1 76 ? -13.684 -7.646 4.918 1.00 93.56 76 GLY A N 1
ATOM 582 C CA . GLY A 1 76 ? -12.720 -6.917 4.085 1.00 93.56 76 GLY A CA 1
ATOM 583 C C . GLY A 1 76 ? -13.179 -6.772 2.635 1.00 93.56 76 GLY A C 1
ATOM 584 O O . GLY A 1 76 ? -13.630 -7.738 2.026 1.00 93.56 76 GLY A O 1
ATOM 585 N N . PHE A 1 77 ? -13.054 -5.567 2.081 1.00 96.12 77 PHE A N 1
ATOM 586 C CA . PHE A 1 77 ? -13.527 -5.225 0.736 1.00 96.12 77 PHE A CA 1
ATOM 587 C C . PHE A 1 77 ? -12.451 -5.292 -0.341 1.00 96.12 77 PHE A C 1
ATOM 589 O O . PHE A 1 77 ? -12.773 -5.482 -1.513 1.00 96.12 77 PHE A O 1
ATOM 596 N N . PHE A 1 78 ? -11.187 -5.098 0.019 1.00 95.81 78 PHE A N 1
ATOM 597 C CA . PHE A 1 78 ? -10.113 -5.094 -0.962 1.00 95.81 78 PHE A CA 1
ATOM 598 C C . PHE A 1 78 ? -9.604 -6.506 -1.206 1.00 95.81 78 PHE A C 1
ATOM 600 O O . PHE A 1 78 ? -9.398 -7.286 -0.272 1.00 95.81 78 PHE A O 1
ATOM 607 N N . TRP A 1 79 ? -9.374 -6.809 -2.481 1.00 94.75 79 TRP A N 1
ATOM 608 C CA . TRP A 1 79 ? -8.654 -8.005 -2.885 1.00 94.75 79 TRP A CA 1
ATOM 609 C C . TRP A 1 79 ? -7.190 -7.893 -2.455 1.00 94.75 79 TRP A C 1
ATOM 611 O O . TRP A 1 79 ? -6.564 -6.846 -2.629 1.00 94.75 79 TRP A O 1
ATOM 621 N N . VAL A 1 80 ? -6.653 -8.983 -1.913 1.00 93.06 80 VAL A N 1
ATOM 622 C CA . VAL A 1 80 ? -5.251 -9.123 -1.513 1.00 93.06 80 VAL A CA 1
ATOM 623 C C . VAL A 1 80 ? -4.699 -10.338 -2.235 1.00 93.06 80 VAL A C 1
ATOM 625 O O . VAL A 1 80 ? -5.335 -11.392 -2.231 1.00 93.06 80 VAL A O 1
ATOM 628 N N . ASN A 1 81 ? -3.529 -10.194 -2.852 1.00 93.44 81 ASN A N 1
ATOM 629 C CA . ASN A 1 81 ? -2.900 -11.297 -3.561 1.00 93.44 81 ASN A CA 1
ATOM 630 C C . ASN A 1 81 ? -2.353 -12.331 -2.561 1.00 93.44 81 ASN A C 1
ATOM 632 O O . ASN A 1 81 ? -1.372 -12.021 -1.880 1.00 93.44 81 ASN A O 1
ATOM 636 N N . PRO A 1 82 ? -2.922 -13.551 -2.483 1.00 91.31 82 PRO A N 1
ATOM 637 C CA . PRO A 1 82 ? -2.503 -14.557 -1.509 1.00 91.31 82 PRO A CA 1
ATOM 638 C C . PRO A 1 82 ? -1.057 -15.031 -1.711 1.00 91.31 82 PRO A C 1
ATOM 640 O O . PRO A 1 82 ? -0.415 -15.419 -0.740 1.00 91.31 82 PRO A O 1
ATOM 643 N N . GLU A 1 83 ? -0.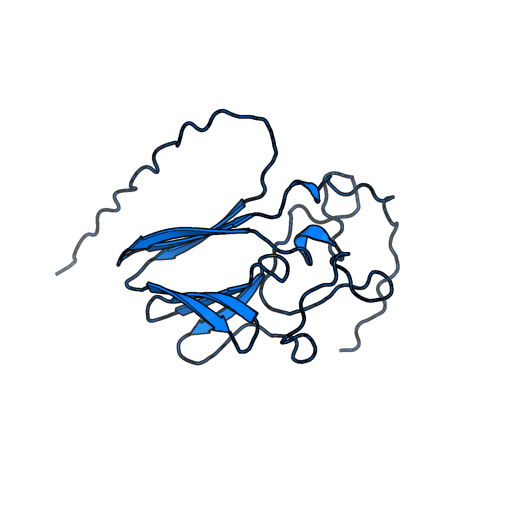528 -14.976 -2.936 1.00 92.12 83 GLU A N 1
ATOM 644 C CA . GLU A 1 83 ? 0.835 -15.426 -3.257 1.00 92.12 83 GLU A CA 1
ATOM 645 C C . GLU A 1 83 ? 1.907 -14.439 -2.798 1.00 92.12 83 GLU A C 1
ATOM 647 O O . GLU A 1 83 ? 3.057 -14.817 -2.587 1.00 92.12 83 GLU A O 1
ATOM 652 N N . LEU A 1 84 ? 1.529 -13.168 -2.644 1.00 91.69 84 LEU A N 1
ATOM 653 C CA . LEU A 1 84 ? 2.443 -12.112 -2.231 1.00 91.69 84 LEU A CA 1
ATOM 654 C C . LEU A 1 84 ? 2.318 -11.763 -0.752 1.00 91.69 84 LEU A C 1
ATOM 656 O O . LEU A 1 84 ? 3.189 -11.053 -0.250 1.00 91.69 84 LEU A O 1
ATOM 660 N N . VAL A 1 85 ? 1.305 -12.268 -0.036 1.00 87.50 85 VAL A N 1
ATOM 661 C CA . VAL A 1 85 ? 1.237 -12.144 1.430 1.00 87.50 85 VAL A CA 1
ATOM 662 C C . VAL A 1 85 ? 2.552 -12.651 2.011 1.00 87.50 85 VAL A C 1
ATOM 664 O O . VAL A 1 85 ? 2.975 -13.748 1.659 1.00 87.50 85 VAL A O 1
ATOM 667 N N . ASN A 1 86 ? 3.172 -11.885 2.916 1.00 78.94 86 ASN A N 1
ATOM 668 C CA . ASN A 1 86 ? 4.511 -12.113 3.496 1.00 78.94 86 ASN A CA 1
ATOM 669 C C . ASN A 1 86 ? 5.710 -11.659 2.678 1.00 78.94 86 ASN A C 1
ATOM 671 O O . ASN A 1 86 ? 6.823 -11.694 3.198 1.00 78.94 86 ASN A O 1
ATOM 675 N N . SER A 1 87 ? 5.537 -11.283 1.418 1.00 88.50 87 SER A N 1
ATOM 676 C CA . SER A 1 87 ? 6.667 -10.832 0.614 1.00 88.50 87 SER A CA 1
ATOM 677 C C . SER A 1 87 ? 6.797 -9.320 0.692 1.00 88.50 87 SER A C 1
ATOM 679 O O . SER A 1 87 ? 5.807 -8.590 0.646 1.00 88.50 87 SER A O 1
ATOM 681 N N . THR A 1 88 ? 8.025 -8.841 0.835 1.00 88.81 88 THR A N 1
ATOM 682 C CA . THR A 1 88 ? 8.356 -7.455 0.526 1.00 88.81 88 THR A CA 1
ATOM 683 C C . THR A 1 88 ? 8.963 -7.403 -0.871 1.00 88.81 88 THR A C 1
ATOM 685 O O . THR A 1 88 ? 9.575 -8.378 -1.325 1.00 88.81 88 THR A O 1
ATOM 688 N N . PRO A 1 89 ? 8.798 -6.280 -1.578 1.00 89.88 89 PRO A N 1
ATOM 689 C CA . PRO A 1 89 ? 9.431 -6.100 -2.869 1.00 89.88 89 PRO A CA 1
ATOM 690 C C . PRO A 1 89 ? 10.961 -6.188 -2.721 1.00 89.88 89 PRO A C 1
ATOM 692 O O . PRO A 1 89 ? 11.512 -5.800 -1.685 1.00 89.88 89 PRO A O 1
ATOM 695 N N . PRO A 1 90 ? 11.675 -6.699 -3.738 1.00 91.12 90 PRO A N 1
ATOM 696 C CA . PRO A 1 90 ? 13.132 -6.649 -3.755 1.00 91.12 90 PRO A CA 1
ATOM 697 C C . PRO A 1 90 ? 13.615 -5.193 -3.807 1.00 91.12 90 PRO A C 1
ATOM 699 O O . PRO A 1 90 ? 12.841 -4.274 -4.064 1.00 91.12 90 PRO A O 1
ATOM 702 N N . ALA A 1 91 ? 14.920 -4.969 -3.637 1.00 88.56 91 ALA A N 1
ATOM 703 C CA . ALA A 1 91 ? 15.492 -3.618 -3.662 1.00 88.56 91 ALA A CA 1
ATOM 704 C C . ALA A 1 91 ? 15.190 -2.841 -4.962 1.00 88.56 91 ALA A C 1
ATOM 706 O O . ALA A 1 91 ? 15.128 -1.616 -4.934 1.00 88.56 91 ALA A O 1
ATOM 707 N N . SER A 1 92 ? 14.960 -3.535 -6.084 1.00 89.50 92 SER A N 1
ATOM 708 C CA . SER A 1 92 ? 14.533 -2.929 -7.352 1.00 89.50 92 SER A CA 1
ATOM 709 C C . SER A 1 92 ? 13.093 -2.409 -7.339 1.00 89.50 92 SER A C 1
ATOM 711 O O . SER A 1 92 ? 12.731 -1.658 -8.233 1.00 89.50 92 SER A O 1
ATOM 713 N N . GLY A 1 93 ? 12.252 -2.819 -6.386 1.00 87.94 93 GLY A N 1
ATOM 714 C CA . GLY A 1 93 ? 10.820 -2.508 -6.344 1.00 87.94 93 GLY A CA 1
ATOM 715 C C . GLY A 1 93 ? 9.963 -3.302 -7.338 1.00 87.94 93 GLY A C 1
ATOM 716 O O . GLY A 1 93 ? 8.738 -3.217 -7.295 1.00 87.94 93 GLY A O 1
ATOM 717 N N . LEU A 1 94 ? 10.586 -4.090 -8.217 1.00 89.94 94 LEU A N 1
ATOM 718 C CA . LEU A 1 94 ? 9.936 -4.844 -9.290 1.00 89.94 94 LEU A CA 1
ATOM 719 C C . LEU A 1 94 ? 10.206 -6.340 -9.151 1.00 89.94 94 LEU A C 1
ATOM 721 O O . LEU A 1 94 ? 11.248 -6.748 -8.643 1.00 89.94 94 LEU A O 1
ATOM 725 N N . GLY A 1 95 ? 9.265 -7.156 -9.617 1.00 89.94 95 GLY A N 1
ATOM 726 C CA . GLY A 1 95 ? 9.423 -8.601 -9.701 1.00 89.94 95 GLY A CA 1
ATOM 727 C C . GLY A 1 95 ? 10.416 -9.022 -10.793 1.00 89.94 95 GLY A C 1
ATOM 728 O O . GLY A 1 95 ? 11.034 -8.176 -11.445 1.00 89.94 95 GLY A O 1
ATOM 729 N N . PRO A 1 96 ? 10.571 -10.339 -11.021 1.00 88.75 96 PRO A N 1
ATOM 730 C CA . PRO A 1 96 ? 11.360 -10.864 -12.135 1.00 88.75 96 PRO A CA 1
ATOM 731 C C . PRO A 1 96 ? 10.953 -10.222 -13.468 1.00 88.75 96 PRO A C 1
ATOM 733 O O . PRO A 1 96 ? 9.773 -9.934 -13.669 1.00 88.75 96 PRO A O 1
ATOM 736 N N . ASP A 1 97 ? 11.918 -9.992 -14.358 1.00 89.12 97 ASP A N 1
ATOM 737 C CA . ASP A 1 97 ? 11.704 -9.376 -15.678 1.00 89.12 97 ASP A CA 1
ATOM 738 C C . ASP A 1 97 ? 11.036 -7.985 -15.632 1.00 89.12 97 ASP A C 1
ATOM 740 O O . ASP A 1 97 ? 10.224 -7.643 -16.491 1.00 89.12 97 ASP A O 1
ATOM 744 N N . ASP A 1 98 ? 11.359 -7.189 -14.604 1.00 87.31 98 ASP A N 1
ATOM 745 C CA . ASP A 1 98 ? 10.772 -5.864 -14.345 1.00 87.31 98 ASP A CA 1
ATOM 746 C C . ASP A 1 98 ? 9.234 -5.896 -14.217 1.00 87.31 98 ASP A C 1
ATOM 748 O O . ASP A 1 98 ? 8.534 -4.921 -14.512 1.00 87.31 98 ASP A O 1
ATOM 752 N N . SER A 1 99 ? 8.687 -7.034 -13.776 1.00 89.38 99 SER A N 1
ATOM 753 C CA . SER A 1 99 ? 7.245 -7.228 -13.631 1.00 89.38 99 SER A CA 1
ATOM 754 C C . SER A 1 99 ? 6.662 -6.466 -12.442 1.00 89.38 99 SER A C 1
ATOM 756 O O . SER A 1 99 ? 7.301 -6.224 -11.415 1.00 89.38 99 SER A O 1
ATOM 758 N N . TRP A 1 100 ? 5.391 -6.091 -12.570 1.00 90.12 100 TRP A N 1
ATOM 759 C CA . TRP A 1 100 ? 4.665 -5.428 -11.497 1.00 90.12 100 TRP A CA 1
ATOM 760 C C . TRP A 1 100 ? 4.257 -6.420 -10.399 1.00 90.12 100 TRP A C 1
ATOM 762 O O . TRP A 1 100 ? 3.563 -7.402 -10.663 1.00 90.12 100 TRP A O 1
ATOM 772 N N . LEU A 1 101 ? 4.614 -6.118 -9.149 1.00 91.56 101 LEU A N 1
ATOM 773 C CA . LEU A 1 101 ? 4.162 -6.866 -7.976 1.00 91.56 101 LEU A CA 1
ATOM 774 C C . LEU A 1 101 ? 2.780 -6.362 -7.537 1.00 91.56 101 LEU A C 1
ATOM 776 O O . LEU A 1 101 ? 2.641 -5.363 -6.826 1.00 91.56 101 LEU A O 1
ATOM 780 N N . ASN A 1 102 ? 1.729 -7.045 -7.988 1.00 93.19 102 ASN A N 1
ATOM 781 C CA . ASN A 1 102 ? 0.361 -6.692 -7.627 1.00 93.19 102 ASN A CA 1
ATOM 782 C C . ASN A 1 102 ? -0.046 -7.322 -6.287 1.00 93.19 102 ASN A C 1
ATOM 784 O O . ASN A 1 102 ? -0.636 -8.401 -6.257 1.00 93.19 102 ASN A O 1
ATOM 788 N N . TYR A 1 103 ? 0.250 -6.630 -5.186 1.00 93.50 103 TYR A N 1
ATOM 789 C CA . TYR A 1 103 ? -0.155 -7.020 -3.827 1.00 93.50 103 TYR A CA 1
ATOM 790 C C . TYR A 1 103 ? -1.674 -6.949 -3.578 1.00 93.50 103 TYR A C 1
ATOM 792 O O . TYR A 1 103 ? -2.165 -7.520 -2.604 1.00 93.50 103 TYR A O 1
ATOM 800 N N . GLY A 1 104 ? -2.426 -6.263 -4.445 1.00 93.62 104 GLY A N 1
ATOM 801 C CA . GLY A 1 104 ? -3.808 -5.867 -4.185 1.00 93.62 104 GLY A CA 1
ATOM 802 C C . GLY A 1 104 ? -3.907 -4.576 -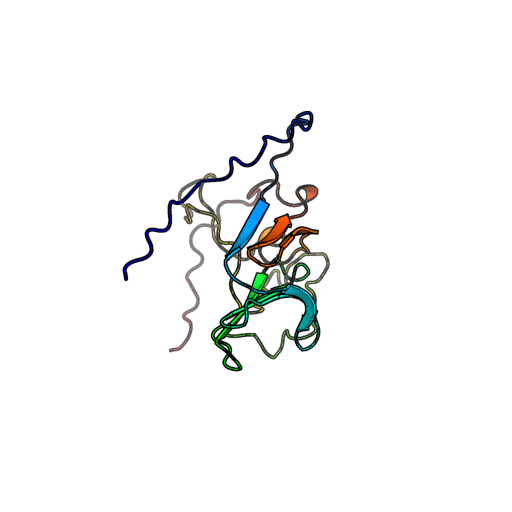3.365 1.00 93.62 104 GLY A C 1
ATOM 803 O O . GLY A 1 104 ? -2.982 -3.754 -3.371 1.00 93.62 104 GLY A O 1
ATOM 804 N N . GLY A 1 105 ? -5.036 -4.391 -2.682 1.00 94.25 105 GLY A N 1
ATOM 805 C CA . GLY A 1 105 ? -5.342 -3.163 -1.948 1.00 94.25 105 GLY A CA 1
ATOM 806 C C . GLY A 1 105 ? -5.565 -1.943 -2.845 1.00 94.25 105 GLY A C 1
ATOM 807 O O . GLY A 1 105 ? -5.720 -2.051 -4.062 1.00 94.25 105 GLY A O 1
ATOM 808 N N . ASP A 1 106 ? -5.544 -0.773 -2.218 1.00 93.62 106 ASP A N 1
ATOM 809 C CA . ASP A 1 106 ? -5.517 0.526 -2.879 1.00 93.62 106 ASP A CA 1
ATOM 810 C C . ASP A 1 106 ? -4.082 1.069 -2.914 1.00 93.62 106 ASP A C 1
ATOM 812 O O . ASP A 1 106 ? -3.324 0.965 -1.941 1.00 93.62 106 ASP A O 1
ATOM 816 N N . LYS A 1 107 ? -3.697 1.618 -4.066 1.00 88.88 107 LYS A N 1
ATOM 817 C CA . LYS A 1 107 ? -2.350 2.128 -4.319 1.00 88.88 107 LYS A CA 1
ATOM 818 C C . LYS A 1 107 ? -2.390 3.551 -4.844 1.00 88.88 107 LYS A C 1
ATOM 820 O O . LYS A 1 107 ? -3.355 3.968 -5.479 1.00 88.88 107 LYS A O 1
ATOM 825 N N . LEU A 1 108 ? -1.294 4.274 -4.636 1.00 87.44 108 LEU A N 1
ATOM 826 C CA . LEU A 1 108 ? -1.140 5.608 -5.191 1.00 87.44 108 LEU A CA 1
ATOM 827 C C . LEU A 1 108 ? -1.187 5.551 -6.725 1.00 87.44 108 LEU A C 1
ATOM 829 O O . LEU A 1 108 ? -0.450 4.795 -7.355 1.00 87.44 108 LEU A O 1
ATOM 833 N N . TRP A 1 109 ? -2.036 6.385 -7.323 1.00 86.56 109 TRP A N 1
ATOM 834 C CA . TRP A 1 109 ? -2.144 6.520 -8.772 1.00 86.56 109 TRP A CA 1
ATOM 835 C C . TRP A 1 109 ? -2.019 7.992 -9.174 1.00 86.56 109 TRP A C 1
ATOM 837 O O . TRP A 1 109 ? -2.958 8.766 -8.963 1.00 86.56 109 TRP A O 1
ATOM 847 N N . PRO A 1 110 ? -0.867 8.418 -9.719 1.00 85.50 110 PRO A N 1
ATOM 848 C CA . PRO A 1 110 ? -0.693 9.793 -10.158 1.00 85.50 110 PRO A CA 1
ATOM 849 C C . PRO A 1 110 ? -1.638 10.162 -11.306 1.00 85.50 110 PRO A C 1
ATOM 851 O O . PRO A 1 110 ? -1.918 9.362 -12.202 1.00 85.50 110 PRO A O 1
ATOM 854 N N . ALA A 1 111 ? -2.097 11.411 -11.291 1.00 86.38 111 ALA A N 1
ATOM 855 C CA . ALA A 1 111 ? -2.895 12.005 -12.354 1.00 86.38 111 ALA A CA 1
ATOM 856 C C . ALA A 1 111 ? -2.164 13.223 -12.953 1.00 86.38 111 ALA A C 1
ATOM 858 O O . ALA A 1 111 ? -1.498 13.947 -12.207 1.00 86.38 111 ALA A O 1
ATOM 859 N N . PRO A 1 112 ? -2.321 13.502 -14.261 1.00 90.50 112 PRO A N 1
ATOM 860 C CA . PRO A 1 112 ? -3.081 12.721 -15.244 1.00 90.50 112 PRO A CA 1
ATOM 861 C C . PRO A 1 112 ? -2.342 11.443 -15.675 1.00 90.50 112 PRO A C 1
ATOM 863 O O . PRO A 1 112 ? -1.121 11.450 -15.792 1.00 90.50 112 PRO A O 1
ATOM 866 N N . GLN A 1 113 ? -3.077 10.364 -15.957 1.00 88.31 113 GLN A N 1
ATOM 867 C CA . GLN A 1 113 ? -2.508 9.182 -16.612 1.00 88.31 113 GLN A CA 1
ATOM 868 C C . GLN A 1 113 ? -2.548 9.356 -18.134 1.00 88.31 113 GLN A C 1
ATOM 870 O O . GLN A 1 113 ? -3.532 9.860 -18.674 1.00 88.31 113 GLN A O 1
ATOM 875 N N . GLY A 1 114 ? -1.503 8.914 -18.823 1.00 89.44 114 GLY A N 1
ATOM 876 C CA . GLY A 1 114 ? -1.433 8.929 -20.277 1.00 89.44 114 GLY A CA 1
ATOM 877 C C . GLY A 1 114 ? -0.025 8.666 -20.798 1.00 89.44 114 GLY A C 1
ATOM 878 O O . GLY A 1 114 ? 0.918 8.491 -20.029 1.00 89.44 114 GLY A O 1
ATOM 879 N N . TRP A 1 115 ? 0.092 8.636 -22.122 1.00 89.94 115 TRP A N 1
ATOM 880 C CA . TRP A 1 115 ? 1.344 8.376 -22.842 1.00 89.94 115 TRP A CA 1
ATOM 881 C C . TRP A 1 115 ? 1.6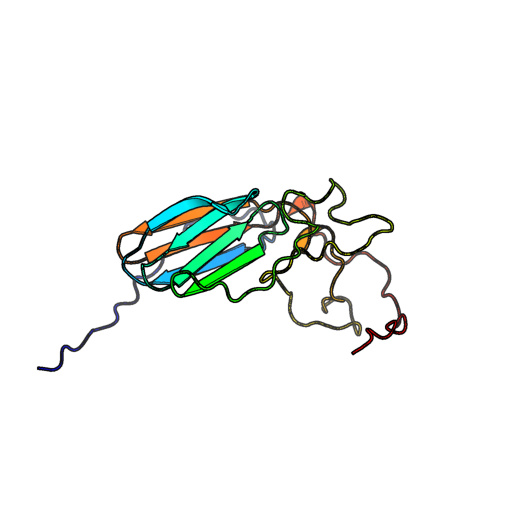60 9.457 -23.886 1.00 89.94 115 TRP A C 1
ATOM 883 O O . TRP A 1 115 ? 2.582 9.300 -24.682 1.00 89.94 115 TRP A O 1
ATOM 893 N N . ASP A 1 116 ? 0.890 10.544 -23.907 1.00 91.88 116 ASP A N 1
ATOM 894 C CA . ASP A 1 116 ? 0.991 11.622 -24.890 1.00 91.88 116 ASP A CA 1
ATOM 895 C C . ASP A 1 116 ? 2.212 12.516 -24.638 1.00 91.88 116 ASP A C 1
ATOM 897 O O . ASP A 1 116 ? 2.765 13.084 -25.579 1.00 91.88 116 ASP A O 1
ATOM 901 N N . ASN A 1 117 ? 2.609 12.702 -23.373 1.00 89.56 117 ASN A N 1
ATOM 902 C CA . ASN A 1 117 ? 3.744 13.546 -22.990 1.00 89.56 117 ASN A CA 1
ATOM 903 C C . ASN A 1 117 ? 4.320 13.192 -21.608 1.00 89.56 117 ASN A C 1
ATOM 905 O O . ASN A 1 117 ? 3.743 12.424 -20.845 1.00 89.56 117 ASN A O 1
ATOM 909 N N . ASP A 1 118 ? 5.456 13.808 -21.281 1.00 86.69 118 ASP A N 1
ATOM 910 C CA . ASP A 1 118 ? 6.223 13.634 -20.039 1.00 86.69 118 ASP A CA 1
ATOM 911 C C . ASP A 1 118 ? 5.525 14.143 -18.763 1.00 86.69 118 ASP A C 1
ATOM 913 O O . ASP A 1 118 ? 5.986 13.871 -17.655 1.00 86.69 118 ASP A O 1
ATOM 917 N N . ARG A 1 119 ? 4.402 14.863 -18.888 1.00 85.19 119 ARG A N 1
ATOM 918 C CA . ARG A 1 119 ? 3.583 15.315 -17.749 1.00 85.19 119 ARG A CA 1
ATOM 919 C C . ARG A 1 119 ? 2.487 14.328 -17.375 1.00 85.19 119 ARG A C 1
ATOM 921 O O . ARG A 1 119 ? 1.717 14.601 -16.455 1.00 85.19 119 ARG A O 1
ATOM 928 N N . GLN A 1 120 ? 2.372 13.232 -18.113 1.00 86.31 120 GLN A N 1
ATOM 929 C CA . GLN A 1 120 ? 1.422 12.174 -17.838 1.00 86.31 120 GLN A CA 1
ATOM 930 C C . GLN A 1 120 ? 2.131 10.981 -17.207 1.00 86.31 120 GLN A C 1
ATOM 932 O O . GLN A 1 120 ? 3.249 10.618 -17.563 1.00 86.31 120 GLN A O 1
ATOM 937 N N . TRP A 1 121 ? 1.447 10.359 -16.258 1.00 84.50 121 TRP A N 1
ATOM 938 C CA . TRP A 1 121 ? 1.867 9.102 -15.676 1.00 84.50 121 TRP A CA 1
ATOM 939 C C . TRP A 1 121 ? 1.586 7.955 -16.655 1.00 84.50 121 TRP A C 1
ATOM 941 O O . TRP A 1 121 ? 0.417 7.732 -16.977 1.00 84.50 121 TRP A O 1
ATOM 951 N N . PRO A 1 122 ? 2.595 7.186 -17.102 1.00 85.62 122 PRO A N 1
ATOM 952 C CA . PRO A 1 122 ? 2.379 6.089 -18.045 1.00 85.62 122 PRO A CA 1
ATOM 953 C C . PRO A 1 122 ? 1.715 4.860 -17.405 1.00 85.62 122 PRO A C 1
ATOM 955 O O . PRO A 1 122 ? 1.448 3.878 -18.095 1.00 85.62 122 PRO A O 1
ATOM 958 N N . GLY A 1 123 ? 1.421 4.895 -16.103 1.00 81.00 123 GLY A N 1
ATOM 959 C CA . GLY A 1 123 ? 0.941 3.734 -15.365 1.00 81.00 123 GLY A CA 1
ATOM 960 C C . GLY A 1 123 ? 2.082 2.866 -14.811 1.00 81.00 123 GLY A C 1
ATOM 961 O O . GLY A 1 123 ? 3.254 3.163 -15.029 1.00 81.00 123 GLY A O 1
ATOM 962 N N . PRO A 1 124 ? 1.738 1.796 -14.075 1.00 77.31 124 PRO A N 1
ATOM 963 C CA . PRO A 1 124 ? 2.687 0.781 -13.617 1.00 77.31 124 PRO A CA 1
ATOM 964 C C . PRO A 1 124 ? 3.356 0.015 -14.780 1.00 77.31 124 PRO A C 1
ATOM 966 O O . PRO A 1 124 ? 2.804 -0.013 -15.884 1.00 77.31 124 PRO A O 1
ATOM 969 N N . PRO A 1 125 ? 4.462 -0.716 -14.519 1.00 78.50 125 PRO A N 1
ATOM 970 C CA . PRO A 1 125 ? 5.164 -0.818 -13.236 1.00 78.50 125 PRO A CA 1
ATOM 971 C C . PRO A 1 125 ? 6.028 0.412 -12.939 1.00 78.50 125 PRO A C 1
ATOM 973 O O . PRO A 1 125 ? 6.882 0.770 -13.747 1.00 78.50 125 PRO A O 1
ATOM 976 N N . ASP A 1 126 ? 5.870 0.999 -11.751 1.00 86.81 126 ASP A N 1
ATOM 977 C CA . ASP A 1 126 ? 6.860 1.929 -11.212 1.00 86.81 126 ASP A CA 1
ATOM 978 C C . ASP A 1 126 ? 7.496 1.369 -9.948 1.00 86.81 126 ASP A C 1
ATOM 980 O O . ASP A 1 126 ? 6.830 1.122 -8.942 1.00 86.81 126 ASP A O 1
ATOM 984 N N . ALA A 1 127 ? 8.812 1.182 -10.017 1.00 84.88 127 ALA A N 1
ATOM 985 C CA . ALA A 1 127 ? 9.615 0.626 -8.940 1.00 84.88 127 ALA A CA 1
ATOM 986 C C . ALA A 1 127 ? 9.405 1.355 -7.611 1.00 84.88 127 ALA A C 1
ATOM 988 O O . ALA A 1 127 ? 9.438 0.722 -6.561 1.00 84.88 127 ALA A O 1
ATOM 989 N N . VAL A 1 128 ? 9.194 2.670 -7.656 1.00 84.50 128 VAL A N 1
ATOM 990 C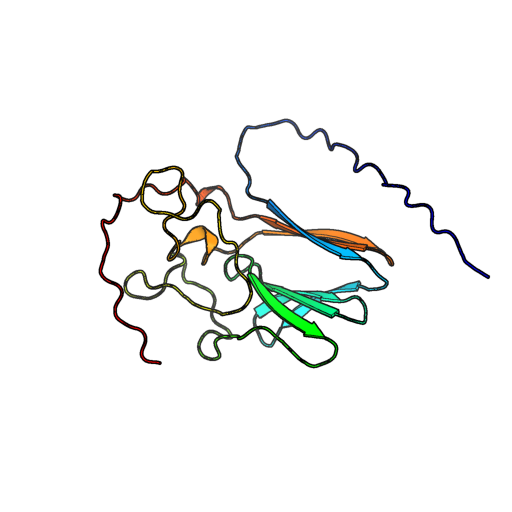 CA . VAL A 1 128 ? 9.168 3.549 -6.493 1.00 84.50 128 VAL A CA 1
ATOM 991 C C . VAL A 1 128 ? 7.779 3.637 -5.903 1.00 84.50 128 VAL A C 1
ATOM 993 O O . VAL A 1 128 ? 7.585 3.296 -4.739 1.00 84.50 128 VAL A O 1
ATOM 996 N N . LEU A 1 129 ? 6.814 4.079 -6.703 1.00 86.56 129 LEU A N 1
ATOM 997 C CA . LEU A 1 129 ? 5.464 4.339 -6.230 1.00 86.56 129 LEU A CA 1
ATOM 998 C C . LEU A 1 129 ? 4.704 3.050 -5.926 1.00 86.56 129 LEU A C 1
ATOM 1000 O O . LEU A 1 129 ? 3.909 3.023 -4.991 1.00 86.56 129 LEU A O 1
ATOM 1004 N N . ASP A 1 130 ? 4.946 1.978 -6.687 1.00 87.06 130 ASP A N 1
ATOM 1005 C CA . ASP A 1 130 ? 4.219 0.720 -6.505 1.00 87.06 130 ASP A CA 1
ATOM 1006 C C . ASP A 1 130 ? 4.954 -0.298 -5.623 1.00 87.06 130 ASP A C 1
ATOM 1008 O O . ASP A 1 130 ? 4.318 -1.266 -5.187 1.00 87.06 130 ASP A O 1
ATOM 1012 N N . GLY A 1 131 ? 6.263 -0.112 -5.403 1.00 86.56 131 GLY A N 1
ATOM 1013 C CA . GLY A 1 131 ? 7.144 -1.169 -4.906 1.00 86.56 131 GLY A CA 1
ATOM 1014 C C . GLY A 1 131 ? 8.305 -0.751 -4.001 1.00 86.56 131 GLY A C 1
ATOM 1015 O O . GLY A 1 131 ? 9.009 -1.639 -3.545 1.00 86.56 131 GLY A O 1
ATOM 1016 N N . GLN A 1 132 ? 8.542 0.527 -3.689 1.00 89.56 132 GLN A N 1
ATOM 1017 C CA . GLN A 1 132 ? 9.520 0.883 -2.646 1.00 89.56 132 GLN A CA 1
ATOM 1018 C C . GLN A 1 132 ? 8.834 1.066 -1.287 1.00 89.56 132 GLN A C 1
ATOM 1020 O O . GLN A 1 132 ? 7.654 1.420 -1.234 1.00 89.56 132 GLN A O 1
ATOM 1025 N N . PRO A 1 133 ? 9.552 0.857 -0.169 1.00 90.31 133 PRO A N 1
ATOM 1026 C CA . PRO A 1 133 ? 9.023 1.151 1.152 1.00 90.31 133 PRO A CA 1
ATOM 1027 C C . PRO A 1 133 ? 8.811 2.658 1.336 1.00 90.31 133 PRO A C 1
ATOM 1029 O O . PRO A 1 133 ? 9.627 3.493 0.936 1.00 90.31 133 PRO A O 1
ATOM 1032 N N . TYR A 1 134 ? 7.702 3.002 1.979 1.00 90.94 134 TYR A N 1
ATOM 1033 C CA . TYR A 1 134 ? 7.355 4.364 2.359 1.00 90.94 134 TYR A CA 1
ATOM 1034 C C . TYR A 1 134 ? 7.706 4.586 3.827 1.00 90.94 134 TYR A C 1
ATOM 1036 O O . TYR A 1 134 ? 7.636 3.683 4.657 1.00 90.94 134 TYR A O 1
ATOM 1044 N N . THR A 1 135 ? 8.026 5.827 4.178 1.00 89.62 135 THR A N 1
ATOM 1045 C CA . THR A 1 135 ? 8.017 6.228 5.591 1.00 89.62 135 THR A CA 1
ATOM 1046 C C . THR A 1 135 ? 6.583 6.466 6.036 1.00 89.62 135 THR A C 1
ATOM 1048 O O . THR A 1 135 ? 5.757 6.909 5.237 1.00 89.62 135 THR A O 1
ATOM 1051 N N . CYS A 1 136 ? 6.290 6.194 7.304 1.00 86.75 136 CYS A N 1
ATOM 1052 C CA . CYS A 1 136 ? 4.955 6.337 7.864 1.00 86.75 136 CYS A CA 1
ATOM 1053 C C . CYS A 1 136 ? 5.013 7.069 9.206 1.00 86.75 136 CYS A C 1
ATOM 1055 O O . CYS A 1 136 ? 5.730 6.650 10.111 1.00 86.75 136 CYS A O 1
ATOM 1057 N N . GLU A 1 137 ? 4.256 8.155 9.328 1.00 87.38 137 GLU A N 1
ATOM 1058 C CA . GLU A 1 137 ? 4.192 9.005 10.518 1.00 87.38 137 GLU A CA 1
ATOM 1059 C C . GLU A 1 137 ? 2.740 9.114 10.990 1.00 87.38 137 GLU A C 1
ATOM 1061 O O . GLU A 1 137 ? 1.848 9.443 10.205 1.00 87.38 137 GLU A O 1
ATOM 1066 N N . VAL A 1 138 ? 2.500 8.861 12.277 1.00 85.06 138 VAL A N 1
ATOM 1067 C CA . VAL A 1 138 ? 1.214 9.169 12.912 1.00 85.06 138 VAL A CA 1
ATOM 1068 C C . VAL A 1 138 ? 1.206 10.662 13.221 1.00 85.06 138 VAL A C 1
ATOM 1070 O O . VAL A 1 138 ? 2.003 11.140 14.024 1.00 85.06 138 VAL A O 1
ATOM 1073 N N . LEU A 1 139 ? 0.334 11.405 12.545 1.00 84.56 139 LEU A N 1
ATOM 1074 C CA . LEU A 1 139 ? 0.219 12.854 12.699 1.00 84.56 139 LEU A CA 1
ATOM 1075 C C . LEU A 1 139 ? -0.699 13.235 13.860 1.00 84.56 139 LEU A C 1
ATOM 1077 O O . LEU A 1 139 ? -0.475 14.252 14.512 1.00 84.56 139 LEU A O 1
ATOM 1081 N N . GLN A 1 140 ? -1.751 12.446 14.076 1.00 79.56 140 GLN A N 1
ATOM 1082 C CA . GLN A 1 140 ? -2.719 12.658 15.143 1.00 79.56 140 GLN A CA 1
ATOM 1083 C C . GLN A 1 140 ? -3.363 11.329 15.532 1.00 79.56 140 GLN A C 1
ATOM 1085 O O . GLN A 1 140 ? -3.730 10.542 14.659 1.00 79.56 140 GLN A O 1
ATOM 1090 N N . ASP A 1 141 ? -3.490 11.115 16.836 1.00 75.88 141 ASP A N 1
ATOM 1091 C CA . ASP A 1 141 ? -4.122 9.948 17.452 1.00 75.88 141 ASP A CA 1
ATOM 1092 C C . ASP A 1 141 ? -4.924 10.450 18.656 1.00 75.88 141 ASP A C 1
ATOM 1094 O O . ASP A 1 141 ? -4.492 10.420 19.808 1.00 75.88 141 ASP A O 1
ATOM 1098 N N . GLU A 1 142 ? -6.065 11.068 18.358 1.00 71.75 142 GLU A N 1
ATOM 1099 C CA . GLU A 1 142 ? -6.982 11.593 19.360 1.00 71.75 142 GLU A CA 1
ATOM 1100 C C . GLU A 1 142 ? -8.329 10.886 19.266 1.00 71.75 142 GLU A C 1
ATOM 1102 O O . GLU A 1 142 ? -8.739 10.395 18.218 1.00 71.75 142 GLU A O 1
ATOM 1107 N N . SER A 1 143 ? -9.097 10.931 20.355 1.00 67.31 143 SER A N 1
ATOM 1108 C CA . SER A 1 143 ? -10.426 10.310 20.449 1.00 67.31 143 SER A CA 1
ATOM 1109 C C . SER A 1 143 ? -11.447 10.735 19.382 1.00 67.31 143 SER A C 1
ATOM 1111 O O . SER A 1 143 ? -12.533 10.181 19.351 1.00 67.31 143 SER A O 1
ATOM 1113 N N . SER A 1 144 ? -11.166 11.716 18.525 1.00 69.06 144 SER A N 1
ATOM 1114 C CA . SER A 1 144 ? -12.069 12.118 17.440 1.00 69.06 144 SER A CA 1
ATOM 1115 C C . SER A 1 144 ? -11.434 12.065 16.053 1.00 69.06 144 SER A C 1
ATOM 1117 O O . SER A 1 144 ? -12.163 12.178 15.063 1.00 69.06 144 SER A O 1
ATOM 1119 N N . LEU A 1 145 ? -10.112 11.883 15.973 1.00 69.81 145 LEU A N 1
ATOM 1120 C CA . LEU A 1 145 ? -9.374 11.997 14.730 1.00 69.81 145 LEU A CA 1
ATOM 1121 C C . LEU A 1 145 ? -8.085 11.178 14.734 1.00 69.81 145 LEU A C 1
ATOM 1123 O O . LEU A 1 145 ? -7.219 11.365 15.589 1.00 69.81 145 LEU A O 1
ATOM 1127 N N . HIS A 1 146 ? -7.958 10.356 13.693 1.00 78.00 146 HIS A N 1
ATOM 1128 C CA . HIS A 1 146 ? -6.790 9.531 13.409 1.00 78.00 146 HIS A CA 1
ATOM 1129 C C . HIS A 1 146 ? -6.214 9.913 12.059 1.00 78.00 146 HIS A C 1
ATOM 1131 O O . HIS A 1 146 ? -6.910 9.857 11.040 1.00 78.00 146 HIS A O 1
ATOM 1137 N N . ALA A 1 147 ? -4.949 10.321 12.057 1.00 81.81 147 ALA A N 1
ATOM 1138 C CA . ALA A 1 147 ? -4.266 10.801 10.869 1.00 81.81 147 ALA A CA 1
ATOM 1139 C C . ALA A 1 147 ? -2.897 10.142 10.723 1.00 81.81 147 ALA A C 1
ATOM 1141 O O . ALA A 1 147 ? -2.045 10.246 11.606 1.00 81.81 147 ALA A O 1
ATOM 1142 N N . VAL A 1 148 ? -2.666 9.526 9.567 1.00 85.12 148 VAL A N 1
ATOM 1143 C CA . VAL A 1 148 ? -1.377 8.931 9.205 1.00 85.12 148 VAL A CA 1
ATOM 1144 C C . VAL A 1 148 ? -0.904 9.540 7.891 1.00 85.12 148 VAL A C 1
ATOM 1146 O O . VAL A 1 148 ? -1.688 9.724 6.957 1.00 85.12 148 VAL A O 1
ATOM 1149 N N . ARG A 1 149 ? 0.387 9.869 7.819 1.00 87.44 149 ARG A N 1
ATOM 1150 C CA . ARG A 1 149 ? 1.057 10.316 6.599 1.00 87.44 149 ARG A CA 1
ATOM 1151 C C . ARG A 1 149 ? 2.037 9.266 6.126 1.00 87.44 149 ARG A C 1
ATOM 1153 O O . ARG A 1 149 ? 2.924 8.876 6.883 1.00 87.44 149 ARG A O 1
ATOM 1160 N N . THR A 1 150 ? 1.935 8.898 4.856 1.00 87.44 150 THR A N 1
ATOM 1161 C CA . THR A 1 150 ? 2.968 8.122 4.174 1.00 87.44 150 THR A CA 1
ATOM 1162 C C . THR A 1 150 ? 3.739 9.015 3.209 1.00 87.44 150 THR A C 1
ATOM 1164 O O . THR A 1 150 ? 3.165 9.877 2.536 1.00 87.44 150 THR A O 1
ATOM 1167 N N . ASN A 1 151 ? 5.059 8.842 3.159 1.00 85.88 151 ASN A N 1
ATOM 1168 C CA . ASN A 1 151 ? 5.910 9.534 2.194 1.00 85.88 151 ASN A CA 1
ATOM 1169 C C . ASN A 1 151 ? 6.762 8.519 1.446 1.00 85.88 151 ASN A C 1
ATOM 1171 O O . ASN A 1 151 ? 7.489 7.742 2.076 1.00 85.88 151 ASN A O 1
ATOM 1175 N N . ALA A 1 152 ? 6.717 8.592 0.116 1.00 80.06 152 ALA A N 1
ATOM 1176 C CA . ALA A 1 152 ? 7.683 7.908 -0.728 1.00 80.06 152 ALA A CA 1
ATOM 1177 C C . ALA A 1 152 ? 9.079 8.456 -0.408 1.00 80.06 152 ALA A C 1
ATOM 1179 O O . ALA A 1 152 ? 9.252 9.668 -0.229 1.00 80.06 152 ALA A O 1
ATOM 1180 N N . VAL A 1 153 ? 10.090 7.592 -0.338 1.00 67.62 153 VAL A N 1
ATOM 1181 C CA . VAL A 1 153 ? 11.469 8.048 -0.139 1.00 67.62 153 VAL A CA 1
ATOM 1182 C C . VAL A 1 153 ? 11.933 8.764 -1.415 1.00 67.62 153 VAL A C 1
ATOM 1184 O O . VAL A 1 153 ? 12.270 8.141 -2.421 1.00 67.62 153 VAL A O 1
ATOM 1187 N N . ALA A 1 154 ? 11.929 10.100 -1.375 1.00 48.06 154 ALA A N 1
ATOM 1188 C CA . ALA A 1 154 ? 12.090 10.989 -2.531 1.00 48.06 154 ALA A CA 1
ATOM 1189 C C . ALA A 1 154 ? 13.405 10.824 -3.319 1.00 48.06 154 ALA A C 1
ATOM 1191 O O . ALA A 1 154 ? 13.474 11.254 -4.466 1.00 48.06 154 ALA A O 1
ATOM 1192 N N . SER A 1 155 ? 14.437 10.177 -2.765 1.00 46.66 155 SER A N 1
ATOM 1193 C CA . SER A 1 155 ? 15.686 9.908 -3.496 1.00 46.66 155 SER A CA 1
ATOM 1194 C C . SER A 1 155 ? 15.521 8.943 -4.674 1.00 46.66 155 SER A C 1
ATOM 1196 O O . SER A 1 155 ? 16.468 8.760 -5.432 1.00 46.66 155 SER A O 1
ATOM 1198 N N . SER A 1 156 ? 14.352 8.318 -4.821 1.00 43.66 156 SER A N 1
ATOM 1199 C CA . SER A 1 156 ? 14.085 7.317 -5.853 1.00 43.66 156 SER A CA 1
ATOM 1200 C C . SER A 1 156 ? 13.158 7.811 -6.976 1.00 43.66 156 SER A C 1
ATOM 1202 O O . SER A 1 156 ? 13.251 7.306 -8.089 1.00 43.66 156 SER A O 1
ATOM 1204 N N . PHE A 1 157 ? 12.339 8.850 -6.759 1.00 45.56 157 PHE A N 1
ATOM 1205 C CA . PHE A 1 157 ? 11.417 9.360 -7.783 1.00 45.56 157 PHE A CA 1
ATOM 1206 C C . PHE A 1 157 ? 11.988 10.597 -8.492 1.00 45.56 157 PHE A C 1
ATOM 1208 O O . PHE A 1 157 ? 11.763 11.732 -8.075 1.00 45.56 157 PHE A O 1
ATOM 1215 N N . GLN A 1 158 ? 12.723 10.391 -9.588 1.00 43.06 158 GLN A N 1
ATOM 1216 C CA . GLN A 1 158 ? 13.206 11.477 -10.461 1.00 43.06 158 GLN A CA 1
ATOM 1217 C C . GLN A 1 158 ? 12.182 11.913 -11.529 1.00 43.06 158 GLN A C 1
ATOM 1219 O O . GLN A 1 158 ? 12.505 12.710 -12.407 1.00 43.06 158 GLN A O 1
ATOM 1224 N N . GLY A 1 159 ? 10.939 11.431 -11.444 1.00 49.91 159 GLY A N 1
ATOM 1225 C CA . GLY A 1 159 ? 10.026 11.426 -12.583 1.00 49.91 159 GLY A CA 1
ATOM 1226 C C . GLY A 1 159 ? 10.396 10.316 -13.570 1.00 49.91 159 GLY A C 1
ATOM 1227 O O . GLY A 1 159 ? 11.457 9.697 -13.470 1.00 49.91 159 GLY A O 1
ATOM 1228 N N . TRP A 1 160 ? 9.500 10.032 -14.511 1.00 43.69 160 TRP A N 1
ATOM 1229 C CA . TRP A 1 160 ? 9.752 9.042 -15.554 1.00 43.69 160 TRP A CA 1
ATOM 1230 C C . TRP A 1 160 ? 10.933 9.492 -16.432 1.00 43.69 160 TRP A C 1
ATOM 1232 O O . TRP A 1 160 ? 10.819 10.455 -17.187 1.00 43.69 160 TRP A O 1
ATOM 1242 N N . SER A 1 161 ? 12.074 8.806 -16.332 1.00 40.97 161 SER A N 1
ATOM 1243 C CA . SER A 1 161 ? 13.279 9.053 -17.145 1.00 40.97 161 SER A CA 1
ATOM 1244 C C . SER A 1 161 ? 13.461 8.039 -18.284 1.00 40.97 161 SER A C 1
ATOM 1246 O O . SER A 1 161 ? 14.451 8.087 -19.015 1.00 40.97 161 SER A O 1
ATOM 1248 N N . GLY A 1 162 ? 12.507 7.115 -18.450 1.00 43.50 162 GLY A N 1
ATOM 1249 C CA . GLY A 1 162 ? 12.514 6.124 -19.520 1.00 43.50 162 GLY A CA 1
ATOM 1250 C C . GLY A 1 162 ? 12.089 6.712 -20.873 1.00 43.50 162 GLY A C 1
ATOM 1251 O O . GLY A 1 162 ? 11.365 7.709 -20.926 1.00 43.50 162 GLY A O 1
ATOM 1252 N N . PRO A 1 163 ? 12.478 6.104 -22.006 1.00 34.22 163 PRO A N 1
ATOM 1253 C CA . PRO A 1 163 ? 11.890 6.461 -23.293 1.00 34.22 163 PRO A CA 1
ATOM 1254 C C . PRO A 1 163 ? 10.371 6.244 -23.240 1.00 34.22 163 PRO A C 1
ATOM 1256 O O . PRO A 1 163 ? 9.902 5.275 -22.639 1.00 34.22 163 PRO A O 1
ATOM 1259 N N . LEU A 1 164 ? 9.598 7.135 -23.870 1.00 39.56 164 LEU A N 1
ATOM 1260 C CA . LEU A 1 164 ? 8.167 6.920 -24.095 1.00 39.56 164 LEU A CA 1
ATOM 1261 C C . LEU A 1 164 ? 8.011 5.589 -24.843 1.00 39.56 164 LEU A C 1
ATOM 1263 O O . LEU A 1 164 ? 8.340 5.495 -26.027 1.00 39.56 164 LEU A O 1
ATOM 1267 N N . LYS A 1 165 ? 7.563 4.537 -24.150 1.00 41.34 165 LYS A N 1
ATOM 1268 C CA . LYS A 1 165 ? 7.222 3.275 -24.804 1.00 41.34 165 LYS A CA 1
ATOM 1269 C C . LYS A 1 165 ? 5.947 3.528 -25.599 1.00 41.34 165 LYS A C 1
ATOM 1271 O O . LYS A 1 165 ? 4.869 3.683 -25.031 1.00 41.34 165 LYS A O 1
ATOM 1276 N N . THR A 1 166 ? 6.075 3.605 -26.919 1.00 35.06 166 THR A N 1
ATOM 1277 C CA . THR A 1 166 ? 4.925 3.541 -27.815 1.00 35.06 166 THR A CA 1
ATOM 1278 C C . THR A 1 166 ? 4.215 2.209 -27.589 1.00 35.06 166 THR A C 1
ATOM 1280 O O . THR A 1 166 ? 4.856 1.163 -27.526 1.00 35.06 166 THR A O 1
ATOM 1283 N N . ARG A 1 167 ? 2.893 2.292 -27.398 1.00 36.66 167 ARG A N 1
ATOM 1284 C CA . ARG A 1 167 ? 1.901 1.209 -27.308 1.00 36.66 167 ARG A CA 1
ATOM 1285 C C . ARG A 1 167 ? 2.479 -0.202 -27.515 1.00 36.66 167 ARG A C 1
ATOM 1287 O O . ARG A 1 167 ? 2.528 -0.689 -28.641 1.00 36.66 167 ARG A O 1
ATOM 1294 N N . GLN A 1 168 ? 2.846 -0.880 -26.428 1.00 34.47 168 GLN A N 1
ATOM 1295 C CA . GLN A 1 168 ? 2.888 -2.339 -26.448 1.00 34.47 168 GLN A CA 1
ATOM 1296 C C . GLN A 1 168 ? 1.436 -2.805 -26.348 1.00 34.47 168 GLN A C 1
ATOM 1298 O O . GLN A 1 168 ? 0.736 -2.470 -25.392 1.00 34.47 168 GLN A O 1
ATOM 1303 N N . GLU A 1 169 ? 0.954 -3.469 -27.397 1.00 32.34 169 GLU A N 1
ATOM 1304 C CA . GLU A 1 169 ? -0.379 -4.055 -27.443 1.00 32.34 169 GLU A CA 1
ATOM 1305 C C . GLU A 1 169 ? -0.594 -4.905 -26.191 1.00 32.34 169 GLU A C 1
ATOM 1307 O O . GLU A 1 169 ? 0.157 -5.836 -25.905 1.00 32.34 169 GLU A O 1
ATOM 1312 N N . SER A 1 170 ? -1.603 -4.517 -25.416 1.00 37.34 170 SER A N 1
ATOM 1313 C CA . SER A 1 170 ? -2.066 -5.228 -24.239 1.00 37.34 170 SER A CA 1
ATOM 1314 C C . SER A 1 170 ? -2.345 -6.676 -24.618 1.00 37.34 170 SER A C 1
ATOM 1316 O O . SER A 1 170 ? -3.301 -6.953 -25.349 1.00 37.34 170 SER A O 1
ATOM 1318 N N . ALA A 1 171 ? -1.524 -7.593 -24.109 1.00 34.59 171 ALA A N 1
ATOM 1319 C CA . ALA A 1 171 ? -1.908 -8.986 -24.008 1.00 34.59 171 ALA A CA 1
ATOM 1320 C C . ALA A 1 171 ? -3.244 -9.030 -23.255 1.00 34.59 171 ALA A C 1
ATOM 1322 O O . ALA A 1 171 ? -3.366 -8.556 -22.126 1.00 34.59 171 ALA A O 1
ATOM 1323 N N . LEU A 1 172 ? -4.258 -9.509 -23.966 1.00 33.28 172 LEU A N 1
ATOM 1324 C CA . LEU A 1 172 ? -5.621 -9.706 -23.504 1.00 33.28 172 LEU A CA 1
A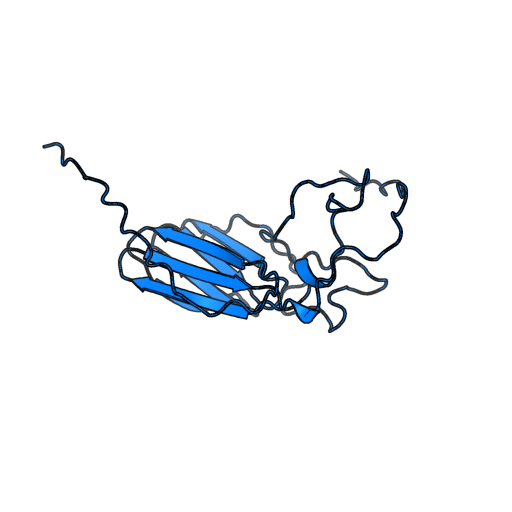TOM 1325 C C . LEU A 1 172 ? -5.598 -10.474 -22.175 1.00 33.28 172 LEU A C 1
ATOM 1327 O O . LEU A 1 172 ? -5.123 -11.609 -22.130 1.00 33.28 172 LEU A O 1
ATOM 1331 N N . MET A 1 173 ? -6.127 -9.876 -21.105 1.00 28.84 173 MET A N 1
ATOM 1332 C CA . MET A 1 173 ? -6.589 -10.671 -19.969 1.00 28.84 173 MET A CA 1
ATOM 1333 C C . MET A 1 173 ? -7.776 -11.519 -20.459 1.00 28.84 173 MET A C 1
ATOM 1335 O O . MET A 1 173 ? -8.680 -10.959 -21.088 1.00 28.84 173 MET A O 1
ATOM 1339 N N . PRO A 1 174 ? -7.788 -12.846 -20.243 1.00 33.72 174 PRO A N 1
ATOM 1340 C CA . PRO A 1 174 ? -8.996 -13.635 -20.450 1.00 33.72 174 PRO A CA 1
ATOM 1341 C C . PRO A 1 174 ? -10.073 -13.227 -19.419 1.00 33.72 174 PRO A C 1
ATOM 1343 O O . PRO A 1 174 ? -9.714 -12.673 -18.377 1.00 33.72 174 PRO A O 1
ATOM 1346 N N . PRO A 1 175 ? -11.365 -13.437 -19.745 1.00 45.81 175 PRO A N 1
ATOM 1347 C CA . PRO A 1 175 ? -12.512 -12.887 -19.014 1.00 45.81 175 PRO A CA 1
ATOM 1348 C C . PRO A 1 175 ? -12.616 -13.337 -17.555 1.00 45.81 175 PRO A C 1
ATOM 1350 O O . PRO A 1 175 ? -12.193 -14.477 -17.251 1.00 45.81 175 PRO A O 1
#

Sequence (175 aa):
MMKNYSLTLAAISPLKKTLTSHLVWSVIILIMATGCVNVNRVTTWEGQVLNNGLIELTVVPDIGGRIIQYKLGDYGFFWVNPELVNSTPPASGLGPDDSWLNYGGDKLWPAPQGWDNDRQWPGPPDAVLDGQPYTCEVLQDESSLHAVRTNAVASSFQGWSGPLKTRQESALMPP

Foldseek 3Di:
DDDDDDDDPDDDDPPPDPDPDFDWDKDKDKDFAFWFWDQDQPVAAGWIWTDRPQKIWTFGQQFLRFRLFIDGVPDTDKDADPVCRNPAAPPQQADPPRHQDCRIGGFDDDPPADLPDQVHNVDDDDSFNGHHGWDKDFPDTDRTMTMMMTITPRVRPPGDPDPRPDDPDDPDDDD

pLDDT: mean 71.29, std 22.88, range [24.88, 96.12]